Protein AF-A0A923HTL8-F1 (afdb_monomer_lite)

Organism: NCBI:txid52693

Radius of gyration: 13.2 Å; chains: 1; bounding box: 28×18×43 Å

Structure (mmCIF, N/CA/C/O backbone):
data_AF-A0A923HTL8-F1
#
_entry.id   AF-A0A923HTL8-F1
#
loop_
_atom_site.group_PDB
_atom_site.id
_atom_site.type_symbol
_atom_site.label_atom_id
_atom_site.label_alt_id
_atom_site.label_comp_id
_atom_site.label_asym_id
_atom_site.label_entity_id
_atom_site.label_seq_id
_atom_site.pdbx_PDB_ins_code
_atom_site.Cartn_x
_atom_site.Cartn_y
_atom_site.Cartn_z
_atom_site.occupancy
_atom_site.B_iso_or_equiv
_atom_site.auth_seq_id
_atom_site.auth_comp_id
_atom_site.auth_asym_id
_atom_site.auth_atom_id
_atom_site.pdbx_PDB_model_num
ATOM 1 N N . MET A 1 1 ? -9.977 11.239 19.537 1.00 58.69 1 MET A N 1
ATOM 2 C CA . MET A 1 1 ? -8.745 10.414 19.519 1.00 58.69 1 MET A CA 1
ATOM 3 C C . MET A 1 1 ? -8.692 9.502 18.285 1.00 58.69 1 MET A C 1
ATOM 5 O O . MET A 1 1 ? -7.664 9.511 17.628 1.00 58.69 1 MET A O 1
ATOM 9 N N . MET A 1 2 ? -9.781 8.813 17.897 1.00 63.19 2 MET A N 1
ATOM 10 C CA . MET A 1 2 ? -9.850 8.021 16.644 1.00 63.19 2 MET A CA 1
ATOM 11 C C . MET A 1 2 ? -9.586 8.825 15.354 1.00 63.19 2 MET A C 1
ATOM 13 O O . MET A 1 2 ? -8.825 8.363 14.512 1.00 63.19 2 MET A O 1
ATOM 17 N N . GLU A 1 3 ? -10.140 10.036 15.205 1.00 69.75 3 GLU A N 1
ATOM 18 C CA . GLU A 1 3 ? -9.995 10.809 13.953 1.00 69.75 3 GLU A CA 1
ATOM 19 C C . GLU A 1 3 ? -8.554 11.246 13.649 1.00 69.75 3 GLU A C 1
ATOM 21 O O . GLU A 1 3 ? -8.120 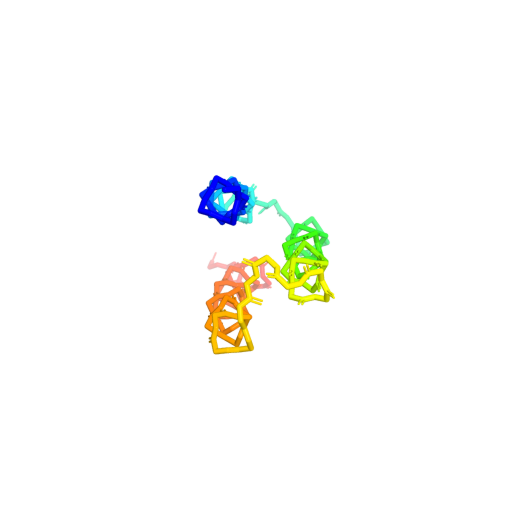11.184 12.502 1.00 69.75 3 GLU A O 1
ATOM 26 N N . ILE A 1 4 ? -7.779 11.616 14.675 1.00 78.12 4 ILE A N 1
ATOM 27 C CA . ILE A 1 4 ? -6.367 12.005 14.512 1.00 78.12 4 ILE A CA 1
ATOM 28 C C . ILE A 1 4 ? -5.542 10.809 14.015 1.00 78.12 4 ILE A C 1
ATOM 30 O O . ILE A 1 4 ? -4.746 10.949 13.092 1.00 78.12 4 ILE A O 1
ATOM 34 N N . ASN A 1 5 ? -5.768 9.619 14.578 1.00 84.44 5 ASN A N 1
ATOM 35 C CA . ASN A 1 5 ? -5.044 8.408 14.183 1.00 84.44 5 ASN A CA 1
ATOM 36 C C . ASN A 1 5 ? -5.357 7.988 12.739 1.00 84.44 5 ASN A C 1
ATOM 38 O O . ASN A 1 5 ? -4.476 7.481 12.046 1.00 84.44 5 ASN A O 1
ATOM 42 N N . LYS A 1 6 ? -6.587 8.233 12.271 1.00 87.81 6 LYS A N 1
ATOM 43 C CA . LYS A 1 6 ? -6.974 7.993 10.878 1.00 87.81 6 LYS A CA 1
ATOM 44 C C . LYS A 1 6 ? -6.299 8.974 9.916 1.00 87.81 6 LYS A C 1
ATOM 46 O O . LYS A 1 6 ? -5.728 8.535 8.924 1.00 87.81 6 LYS A O 1
ATOM 51 N N . ALA A 1 7 ? -6.284 10.267 10.235 1.00 91.38 7 ALA A N 1
ATOM 52 C CA . ALA A 1 7 ? -5.588 11.263 9.416 1.00 91.38 7 ALA A CA 1
ATOM 53 C C . ALA A 1 7 ? -4.073 10.984 9.321 1.00 91.38 7 ALA A C 1
ATOM 55 O O . ALA A 1 7 ? -3.465 11.155 8.266 1.00 91.38 7 ALA A O 1
ATOM 56 N N . ILE A 1 8 ? -3.457 10.505 10.410 1.00 93.56 8 ILE A N 1
ATOM 57 C CA . ILE A 1 8 ? -2.048 10.081 10.417 1.00 93.56 8 ILE A CA 1
ATOM 58 C C . ILE A 1 8 ? -1.825 8.896 9.469 1.00 93.56 8 ILE A C 1
ATOM 60 O O . ILE A 1 8 ? -0.870 8.916 8.694 1.00 93.56 8 ILE A O 1
ATOM 64 N N . LEU A 1 9 ? -2.702 7.886 9.502 1.00 94.69 9 LEU A N 1
ATOM 65 C CA . LEU A 1 9 ? -2.645 6.756 8.572 1.00 94.69 9 LEU A CA 1
ATOM 66 C C . LEU A 1 9 ? -2.743 7.226 7.115 1.00 94.69 9 LEU A C 1
ATOM 68 O O . LEU A 1 9 ? -1.943 6.799 6.289 1.00 94.69 9 LEU A O 1
ATOM 72 N N . GLU A 1 10 ? -3.705 8.093 6.803 1.00 94.50 10 GLU A N 1
ATOM 73 C CA . GLU A 1 10 ? -3.922 8.594 5.442 1.00 94.50 10 GLU A CA 1
ATOM 74 C C . GLU A 1 10 ? -2.685 9.325 4.907 1.00 94.50 10 GLU A C 1
ATOM 76 O O . GLU A 1 10 ? -2.218 9.007 3.81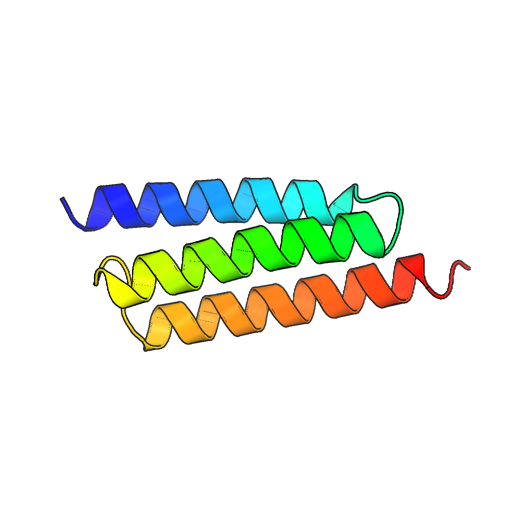4 1.00 94.50 10 GLU A O 1
ATOM 81 N N . ASN A 1 11 ? -2.093 10.219 5.703 1.00 96.12 11 ASN A N 1
ATOM 82 C CA . ASN A 1 11 ? -0.854 10.906 5.327 1.00 96.12 11 ASN A CA 1
ATOM 83 C C . ASN A 1 11 ? 0.311 9.927 5.124 1.00 96.12 11 ASN A C 1
ATOM 85 O O . ASN A 1 11 ? 1.023 10.011 4.127 1.00 96.12 11 ASN A O 1
ATOM 89 N N . TYR A 1 12 ? 0.473 8.953 6.023 1.00 96.44 12 TYR A N 1
ATOM 90 C CA . TYR A 1 12 ? 1.542 7.962 5.903 1.00 96.44 12 TYR A CA 1
ATOM 91 C C . TYR A 1 12 ? 1.388 7.080 4.653 1.00 96.44 12 TYR A C 1
ATOM 93 O O . TYR A 1 12 ? 2.372 6.743 3.997 1.00 96.44 12 TYR A O 1
ATOM 101 N N . LEU A 1 13 ? 0.153 6.723 4.282 1.00 97.06 13 LEU A N 1
ATOM 102 C CA . LEU A 1 13 ? -0.111 5.992 3.041 1.00 97.06 13 LEU A CA 1
ATOM 103 C C . LEU A 1 13 ? 0.196 6.833 1.801 1.00 97.06 13 LEU A C 1
ATOM 105 O O . LEU A 1 13 ? 0.757 6.295 0.850 1.00 97.06 13 LEU A O 1
ATOM 109 N N . VAL A 1 14 ? -0.114 8.133 1.815 1.00 97.19 14 VAL A N 1
ATOM 110 C CA . VAL A 1 14 ? 0.264 9.053 0.730 1.00 97.19 14 VAL A CA 1
ATOM 111 C C . VAL A 1 14 ? 1.781 9.064 0.533 1.00 97.19 14 VAL A C 1
ATOM 113 O O . VAL A 1 14 ? 2.238 8.873 -0.594 1.00 97.19 14 VAL A O 1
ATOM 116 N N . ASP A 1 15 ? 2.562 9.191 1.608 1.00 97.94 15 ASP A N 1
ATOM 117 C CA . ASP A 1 15 ? 4.029 9.173 1.533 1.00 97.94 15 ASP A CA 1
ATOM 118 C C . ASP A 1 15 ? 4.562 7.856 0.953 1.00 97.94 15 ASP A C 1
ATOM 120 O O . ASP A 1 15 ? 5.475 7.848 0.124 1.00 97.94 15 ASP A O 1
ATOM 124 N N . LEU A 1 16 ? 3.969 6.727 1.345 1.00 97.50 16 LEU A N 1
ATOM 125 C CA . LEU A 1 16 ? 4.342 5.420 0.809 1.00 97.50 16 LEU A CA 1
ATOM 126 C C . LEU A 1 16 ? 3.968 5.269 -0.669 1.00 97.50 16 LEU A C 1
ATOM 128 O O . LEU A 1 16 ? 4.753 4.709 -1.430 1.00 97.50 16 LEU A O 1
ATOM 132 N N . TYR A 1 17 ? 2.825 5.797 -1.115 1.00 97.19 17 TYR A N 1
ATOM 133 C CA . TYR A 1 17 ? 2.474 5.794 -2.539 1.00 97.19 17 TYR A CA 1
ATOM 134 C C . TYR A 1 17 ? 3.441 6.637 -3.375 1.00 97.19 17 TYR A C 1
ATOM 136 O O . TYR A 1 17 ? 3.789 6.239 -4.488 1.00 97.19 17 TYR A O 1
ATOM 144 N N . VAL A 1 18 ? 3.931 7.755 -2.831 1.00 97.31 18 VAL A N 1
ATOM 145 C CA . VAL A 1 18 ? 5.000 8.543 -3.460 1.00 97.31 18 VAL A CA 1
ATOM 146 C C . VAL A 1 18 ? 6.302 7.740 -3.524 1.00 97.31 18 VAL A C 1
ATOM 148 O O . VAL A 1 18 ? 6.958 7.723 -4.559 1.00 97.31 18 VAL A O 1
ATOM 151 N N . GLN A 1 19 ? 6.670 7.016 -2.466 1.00 97.62 19 GLN A N 1
ATOM 152 C CA . GLN A 1 19 ? 7.860 6.155 -2.489 1.00 97.62 19 GLN A CA 1
ATOM 153 C C . GLN A 1 19 ? 7.742 5.006 -3.503 1.00 97.62 19 GLN A C 1
ATOM 155 O O . GLN A 1 19 ? 8.713 4.677 -4.184 1.00 97.62 19 GLN A O 1
ATOM 160 N N . MET A 1 20 ? 6.551 4.418 -3.654 1.00 97.31 20 MET A N 1
ATOM 161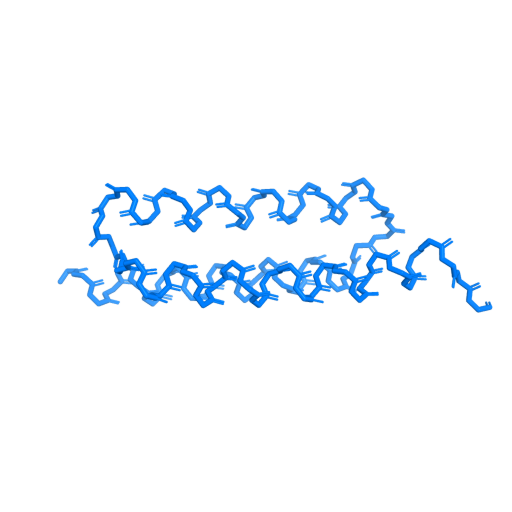 C CA . MET A 1 20 ? 6.298 3.401 -4.678 1.00 97.31 20 MET A CA 1
ATOM 162 C C . MET A 1 20 ? 6.513 3.963 -6.087 1.00 97.31 20 MET A C 1
ATOM 164 O O . MET A 1 20 ? 7.136 3.298 -6.911 1.00 97.31 20 MET A O 1
ATOM 168 N N . SER A 1 21 ? 6.037 5.180 -6.373 1.00 96.44 21 SER A N 1
ATOM 169 C CA . SER A 1 21 ? 6.129 5.765 -7.720 1.00 96.44 21 SER A CA 1
ATOM 170 C C . SER A 1 21 ? 7.552 6.138 -8.143 1.00 96.44 21 SER A C 1
ATOM 172 O O . SER A 1 21 ? 7.821 6.240 -9.337 1.00 96.44 21 SER A O 1
ATOM 174 N N . VAL A 1 22 ? 8.469 6.306 -7.185 1.00 96.38 22 VAL A N 1
ATOM 175 C CA . VAL A 1 22 ? 9.895 6.577 -7.439 1.00 96.38 22 VAL A CA 1
ATOM 176 C C . VAL A 1 22 ? 10.792 5.356 -7.207 1.00 96.38 22 VAL A C 1
ATOM 178 O O . VAL A 1 22 ? 12.016 5.475 -7.254 1.00 96.38 22 VAL A O 1
ATOM 181 N N . SER A 1 23 ? 10.211 4.182 -6.938 1.00 96.69 23 SER A N 1
ATOM 182 C CA . SER A 1 23 ? 10.972 2.946 -6.733 1.00 96.69 23 SER A CA 1
ATOM 183 C C . SER A 1 23 ? 11.727 2.560 -8.009 1.00 96.69 23 SER A C 1
ATOM 185 O O . SER A 1 23 ? 11.134 2.451 -9.078 1.00 96.69 23 SER A O 1
ATOM 187 N N . ALA A 1 24 ? 13.039 2.341 -7.893 1.00 93.12 24 ALA A N 1
ATOM 188 C CA . ALA A 1 24 ? 13.914 2.071 -9.039 1.00 93.12 24 ALA A CA 1
ATOM 189 C C . ALA A 1 24 ? 13.877 0.610 -9.520 1.00 93.12 24 ALA A C 1
ATOM 191 O O . ALA A 1 24 ? 14.251 0.316 -10.653 1.00 93.12 24 ALA A O 1
ATOM 192 N N . ASP A 1 25 ? 13.445 -0.307 -8.657 1.00 96.50 25 ASP A N 1
ATOM 193 C CA . ASP A 1 25 ? 13.398 -1.735 -8.930 1.00 96.50 25 ASP A CA 1
ATOM 194 C C . ASP A 1 25 ? 12.232 -2.411 -8.192 1.00 96.50 25 ASP A C 1
ATOM 196 O O . ASP A 1 25 ? 11.564 -1.834 -7.326 1.00 96.50 25 ASP A O 1
ATOM 200 N N . ILE A 1 26 ? 11.973 -3.662 -8.576 1.00 97.38 26 ILE A N 1
ATOM 201 C CA . ILE A 1 26 ? 10.876 -4.474 -8.043 1.00 97.38 26 ILE A CA 1
ATOM 202 C C . ILE A 1 26 ? 11.066 -4.782 -6.554 1.00 97.38 26 ILE A C 1
ATOM 204 O O . ILE A 1 26 ? 10.072 -4.908 -5.835 1.00 97.38 26 ILE A O 1
ATOM 208 N N . GLU A 1 27 ? 12.303 -4.939 -6.084 1.00 97.62 27 GLU A N 1
ATOM 209 C CA . GLU A 1 27 ? 12.574 -5.285 -4.691 1.00 97.62 27 GLU A CA 1
ATOM 210 C C . GLU A 1 27 ? 12.187 -4.120 -3.779 1.00 97.62 27 GLU A C 1
ATOM 212 O O . GLU A 1 27 ? 11.387 -4.307 -2.860 1.00 97.62 27 GLU A O 1
ATOM 217 N N . ASN A 1 28 ? 12.651 -2.912 -4.100 1.00 97.62 28 ASN A N 1
ATOM 218 C CA . ASN A 1 28 ? 12.286 -1.684 -3.405 1.00 97.62 28 ASN A CA 1
ATOM 219 C C . ASN A 1 28 ? 10.766 -1.458 -3.452 1.00 97.62 28 ASN A C 1
ATOM 221 O O . ASN A 1 28 ? 10.127 -1.321 -2.407 1.00 97.62 28 ASN A O 1
ATOM 225 N N . LEU A 1 29 ? 10.147 -1.571 -4.635 1.00 98.19 29 LEU A N 1
ATOM 226 C CA . LEU A 1 29 ? 8.693 -1.444 -4.775 1.00 98.19 29 LEU A CA 1
ATOM 227 C C . LEU A 1 29 ? 7.936 -2.439 -3.870 1.00 98.19 29 LEU A C 1
ATOM 229 O O . LEU A 1 29 ? 6.940 -2.088 -3.230 1.00 98.19 29 LEU A O 1
ATOM 233 N N . THR A 1 30 ? 8.414 -3.684 -3.790 1.00 98.06 30 THR A N 1
ATOM 234 C CA . THR A 1 30 ? 7.828 -4.732 -2.941 1.00 98.06 30 THR A CA 1
ATOM 235 C C . THR A 1 30 ? 7.996 -4.412 -1.456 1.00 98.06 30 THR A C 1
ATOM 237 O O . THR A 1 30 ? 7.060 -4.612 -0.676 1.00 98.06 30 THR A O 1
ATOM 240 N N . GLN A 1 31 ? 9.156 -3.891 -1.049 1.00 98.19 31 GLN A N 1
ATOM 241 C CA . GLN A 1 31 ? 9.409 -3.471 0.329 1.00 98.19 31 GLN A CA 1
ATOM 242 C C . GLN A 1 31 ? 8.462 -2.339 0.745 1.00 98.19 31 GLN A C 1
ATOM 244 O O . GLN A 1 31 ? 7.784 -2.466 1.767 1.00 98.19 31 GLN A O 1
ATOM 249 N N . VAL A 1 32 ? 8.327 -1.289 -0.073 1.00 98.06 32 VAL A N 1
ATOM 250 C CA . VAL A 1 32 ? 7.415 -0.165 0.206 1.00 98.06 32 VAL A CA 1
ATOM 251 C C . VAL A 1 32 ? 5.964 -0.636 0.292 1.00 98.06 32 VAL A C 1
ATOM 253 O O . VAL A 1 32 ? 5.250 -0.305 1.244 1.00 98.06 32 VAL A O 1
ATOM 256 N N . ARG A 1 33 ? 5.535 -1.505 -0.632 1.00 98.06 33 ARG A N 1
ATOM 257 C CA . ARG A 1 33 ? 4.200 -2.117 -0.589 1.00 98.06 33 ARG A CA 1
ATOM 258 C C . ARG A 1 33 ? 3.969 -2.900 0.704 1.00 98.06 33 ARG A C 1
ATOM 260 O O . ARG A 1 33 ? 2.878 -2.845 1.274 1.00 98.06 33 ARG A O 1
ATOM 267 N N . ASN A 1 34 ? 4.966 -3.645 1.173 1.00 98.25 34 ASN A N 1
ATOM 268 C CA . ASN A 1 34 ? 4.851 -4.429 2.401 1.00 98.25 34 ASN A CA 1
ATOM 269 C C . ASN A 1 34 ? 4.797 -3.544 3.653 1.00 98.25 34 ASN A C 1
ATOM 271 O O . ASN A 1 34 ? 4.050 -3.873 4.575 1.00 98.25 34 ASN A O 1
ATOM 275 N N . MET A 1 35 ? 5.495 -2.403 3.666 1.00 98.00 35 MET A N 1
ATOM 276 C CA . MET A 1 35 ? 5.353 -1.399 4.727 1.00 98.00 35 MET A CA 1
ATOM 277 C C . MET A 1 35 ? 3.923 -0.844 4.784 1.00 98.00 35 MET A C 1
ATOM 279 O O . MET A 1 35 ? 3.303 -0.865 5.850 1.00 98.00 35 MET A O 1
ATOM 283 N N . ALA A 1 36 ? 3.359 -0.447 3.636 1.00 97.94 36 ALA A N 1
ATOM 284 C CA . ALA A 1 36 ? 1.975 0.032 3.546 1.00 97.94 36 ALA A CA 1
ATOM 285 C C . ALA A 1 36 ? 0.978 -1.019 4.049 1.00 97.94 36 ALA A C 1
ATOM 287 O O . ALA A 1 36 ? 0.115 -0.734 4.882 1.00 97.94 36 ALA A O 1
ATOM 288 N N . PHE A 1 37 ? 1.137 -2.264 3.591 1.00 98.12 37 PHE A N 1
ATOM 289 C CA . PHE A 1 37 ? 0.303 -3.383 4.015 1.00 98.12 37 PHE A CA 1
ATOM 290 C C . PHE A 1 37 ? 0.380 -3.612 5.531 1.00 98.12 37 PHE A C 1
ATOM 292 O O . PHE A 1 37 ? -0.652 -3.773 6.184 1.00 98.12 37 PHE A O 1
ATOM 299 N N . GLY A 1 38 ? 1.590 -3.600 6.100 1.00 97.56 38 GLY A N 1
ATOM 300 C CA . GLY A 1 38 ? 1.817 -3.787 7.532 1.00 97.56 38 GLY A CA 1
ATOM 301 C C . GLY A 1 38 ? 1.119 -2.726 8.382 1.00 97.56 38 GLY A C 1
ATOM 302 O O . GLY A 1 38 ? 0.446 -3.069 9.354 1.00 97.56 38 GLY A O 1
ATOM 303 N N . VAL A 1 39 ? 1.204 -1.454 7.982 1.00 97.06 39 VAL A N 1
ATOM 304 C CA . VAL A 1 39 ? 0.525 -0.358 8.686 1.00 97.06 39 VAL A CA 1
ATOM 305 C C . VAL A 1 39 ? -1.000 -0.482 8.600 1.00 97.06 39 VAL A C 1
ATOM 307 O O . VAL A 1 39 ? -1.677 -0.357 9.619 1.00 97.06 39 VAL A O 1
ATOM 310 N N . ILE A 1 40 ? -1.554 -0.814 7.428 1.00 97.38 40 ILE A N 1
ATOM 311 C CA . ILE A 1 40 ? -3.004 -1.004 7.252 1.00 97.38 40 ILE A CA 1
ATOM 312 C C . ILE A 1 40 ? -3.516 -2.151 8.142 1.00 97.38 40 ILE A C 1
ATOM 314 O O . ILE A 1 40 ? -4.574 -2.038 8.769 1.00 97.38 40 ILE A O 1
ATOM 318 N N . GLN A 1 41 ? -2.757 -3.248 8.235 1.00 96.56 41 GLN A N 1
ATOM 319 C CA . GLN A 1 41 ? -3.059 -4.375 9.126 1.00 96.56 41 GLN A CA 1
ATOM 320 C C . GLN A 1 41 ? -2.990 -3.972 10.601 1.00 96.56 41 GLN A C 1
ATOM 322 O O . GLN A 1 41 ? -3.887 -4.304 11.377 1.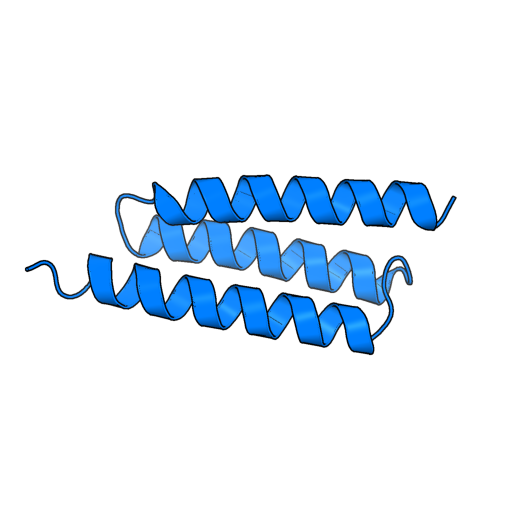00 96.56 41 GLN A O 1
ATOM 327 N N . PHE A 1 42 ? -1.948 -3.240 10.995 1.00 95.88 42 PHE A N 1
ATOM 328 C CA . PHE A 1 42 ? -1.792 -2.749 12.360 1.00 95.88 42 PHE A CA 1
ATOM 329 C C . PHE A 1 42 ? -2.962 -1.844 12.768 1.00 95.88 42 PHE A C 1
ATOM 331 O O . PHE A 1 42 ? -3.563 -2.058 13.822 1.00 95.88 42 PHE A O 1
ATOM 338 N N . CYS A 1 43 ? -3.328 -0.877 11.926 1.00 95.50 43 CYS A N 1
ATOM 339 C CA . CYS A 1 43 ? -4.424 0.048 12.205 1.00 95.50 43 CYS A CA 1
ATOM 340 C C . CYS A 1 43 ? -5.772 -0.669 12.323 1.00 95.50 43 CYS A C 1
ATOM 342 O O . CYS A 1 43 ? -6.541 -0.363 13.233 1.00 95.50 43 CYS A O 1
ATOM 344 N N . SER A 1 44 ? -6.040 -1.657 11.467 1.00 95.50 44 SER A N 1
ATOM 345 C CA . SER A 1 44 ? -7.261 -2.465 11.555 1.00 95.50 44 SER A CA 1
ATOM 346 C C . SER A 1 44 ? -7.320 -3.274 12.857 1.00 95.50 44 SER A C 1
ATOM 348 O O . SER A 1 44 ? -8.319 -3.219 13.571 1.00 95.50 44 SER A O 1
ATOM 350 N N . ARG A 1 45 ? -6.229 -3.956 13.237 1.00 95.06 45 ARG A N 1
ATOM 351 C CA . ARG A 1 45 ? -6.174 -4.772 14.468 1.00 95.06 45 ARG A CA 1
ATOM 352 C C . ARG A 1 45 ? -6.348 -3.965 15.753 1.00 95.06 45 ARG A C 1
ATOM 354 O O . ARG A 1 45 ? -6.849 -4.501 16.734 1.00 95.06 45 ARG A O 1
ATOM 361 N N . ASN A 1 46 ? -5.938 -2.699 15.748 1.00 93.62 46 ASN A N 1
ATOM 362 C CA . ASN A 1 46 ? -6.086 -1.794 16.890 1.00 93.62 46 ASN A CA 1
ATOM 363 C C . ASN A 1 46 ? -7.396 -0.986 16.855 1.00 93.62 46 ASN A C 1
ATOM 365 O O . ASN A 1 46 ? -7.579 -0.101 17.686 1.00 93.62 46 ASN A O 1
ATOM 369 N N . GLY A 1 47 ? -8.293 -1.248 15.897 1.00 92.62 47 GLY A N 1
ATOM 370 C CA . GLY A 1 47 ? -9.566 -0.531 15.774 1.00 92.62 47 GLY A CA 1
ATOM 371 C C . GLY A 1 47 ? -9.421 0.947 15.392 1.00 92.62 47 GLY A C 1
ATOM 372 O O . GLY A 1 47 ? -10.324 1.734 15.655 1.00 92.62 47 GLY A O 1
ATOM 373 N N . ILE A 1 48 ? -8.291 1.342 14.792 1.00 93.81 48 ILE A N 1
ATOM 374 C CA . ILE A 1 48 ? -8.087 2.702 14.261 1.00 93.81 48 ILE A CA 1
ATOM 375 C C . ILE A 1 48 ? -8.925 2.907 12.994 1.00 93.81 48 ILE A C 1
ATOM 377 O O . ILE A 1 48 ? -9.416 4.007 12.755 1.00 93.81 48 ILE A O 1
ATOM 381 N N . ILE A 1 49 ? -9.077 1.844 12.203 1.00 94.75 49 ILE A N 1
ATOM 382 C CA . ILE A 1 49 ? -9.927 1.797 11.013 1.00 94.75 49 ILE A CA 1
ATOM 383 C C . ILE A 1 49 ? -10.837 0.573 11.064 1.00 94.75 49 ILE A C 1
ATOM 385 O O . ILE A 1 49 ? -10.474 -0.468 11.620 1.00 94.75 49 ILE A O 1
ATOM 389 N N . GLU A 1 50 ? -12.000 0.681 10.437 1.00 93.81 50 GLU A N 1
ATOM 390 C CA . GLU A 1 50 ? -12.946 -0.417 10.289 1.00 93.81 50 GLU A CA 1
ATOM 391 C C . GLU A 1 50 ? -12.530 -1.398 9.181 1.00 93.81 50 GLU A C 1
ATOM 393 O O . GLU A 1 50 ? -11.745 -1.085 8.283 1.00 93.81 50 GLU A O 1
ATOM 398 N N . ASN A 1 51 ? -13.136 -2.590 9.173 1.00 92.31 51 ASN A N 1
ATOM 399 C CA . ASN A 1 51 ? -12.911 -3.594 8.124 1.00 92.31 51 ASN A CA 1
ATOM 400 C C . ASN A 1 51 ? -13.237 -3.075 6.716 1.00 92.31 51 ASN A C 1
ATOM 402 O O . ASN A 1 51 ? -12.576 -3.448 5.746 1.00 92.31 51 ASN A O 1
ATOM 406 N N . CYS A 1 52 ? -14.252 -2.218 6.581 1.00 93.12 52 CYS A N 1
ATOM 407 C CA . CYS A 1 52 ? -14.615 -1.672 5.278 1.00 93.12 52 CYS A CA 1
ATOM 408 C C . CYS A 1 52 ? -13.532 -0.720 4.738 1.00 93.12 52 CYS A C 1
ATOM 4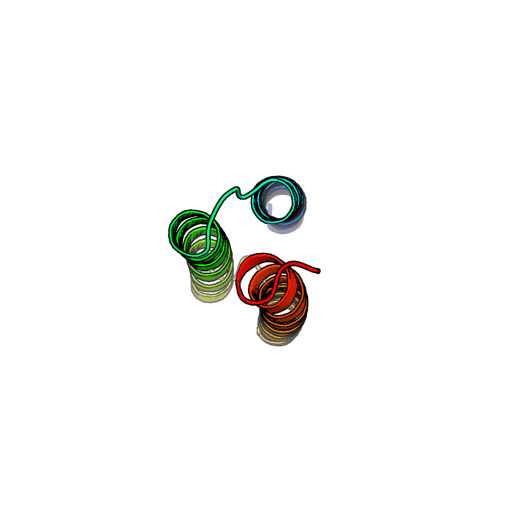10 O O . CYS A 1 52 ? -13.236 -0.739 3.545 1.00 93.12 52 CYS A O 1
ATOM 412 N N . GLU A 1 53 ? -12.900 0.064 5.611 1.00 94.81 53 GLU A N 1
ATOM 413 C CA . GLU A 1 53 ? -11.797 0.967 5.280 1.00 94.81 53 GLU A CA 1
ATOM 414 C C . GLU A 1 53 ? -10.516 0.185 4.999 1.00 94.81 53 GLU A C 1
ATOM 416 O O . GLU A 1 53 ? -9.861 0.427 3.989 1.00 94.81 53 GLU A O 1
ATOM 421 N N . HIS A 1 54 ? -10.214 -0.816 5.831 1.00 95.00 54 HIS A N 1
ATOM 422 C CA . HIS A 1 54 ? -9.125 -1.763 5.607 1.00 95.00 54 HIS A CA 1
ATOM 423 C C . HIS A 1 54 ? -9.173 -2.340 4.187 1.00 95.00 54 HIS A C 1
ATOM 425 O O . HIS A 1 54 ? -8.208 -2.222 3.433 1.00 95.00 54 HIS A O 1
ATOM 431 N N . ASN A 1 55 ? -10.321 -2.894 3.790 1.00 96.62 55 ASN A N 1
ATOM 432 C CA . ASN A 1 55 ? -10.493 -3.486 2.465 1.00 96.62 55 ASN A CA 1
ATOM 433 C C . ASN A 1 55 ? -10.286 -2.464 1.341 1.00 96.62 55 ASN A C 1
ATOM 435 O O . ASN A 1 55 ? -9.628 -2.780 0.350 1.00 96.62 55 ASN A O 1
ATOM 439 N N . LYS A 1 56 ? -10.788 -1.231 1.502 1.00 96.56 56 LYS A N 1
ATOM 440 C CA . LYS A 1 56 ? -10.570 -0.152 0.525 1.00 96.56 56 LYS A CA 1
ATOM 441 C C . LYS A 1 56 ? -9.082 0.154 0.354 1.00 96.56 56 LYS A C 1
ATOM 443 O O . LYS A 1 56 ? -8.607 0.199 -0.777 1.00 96.56 56 LYS A O 1
ATOM 448 N N . TYR A 1 57 ? -8.334 0.302 1.448 1.00 97.06 57 TYR A N 1
ATOM 449 C CA . TYR A 1 57 ? -6.897 0.579 1.378 1.00 97.06 57 TYR A CA 1
ATOM 450 C C . TYR A 1 57 ? -6.101 -0.565 0.743 1.00 97.06 57 TYR A C 1
ATOM 452 O O . TYR A 1 57 ? -5.200 -0.312 -0.055 1.00 97.06 57 TYR A O 1
ATOM 460 N N . ILE A 1 58 ? -6.446 -1.819 1.052 1.00 97.56 58 ILE A N 1
ATOM 461 C CA . ILE A 1 58 ? -5.788 -2.993 0.463 1.00 97.56 58 ILE A CA 1
ATOM 462 C C . ILE A 1 58 ? -6.004 -3.065 -1.051 1.00 97.56 58 ILE A C 1
ATOM 464 O O . ILE A 1 58 ? -5.051 -3.345 -1.780 1.00 97.56 58 ILE A O 1
ATOM 468 N N . VAL A 1 59 ? -7.223 -2.798 -1.531 1.00 97.94 59 VAL A N 1
ATOM 469 C CA . VAL A 1 59 ? -7.519 -2.769 -2.972 1.00 97.94 59 VAL A CA 1
ATOM 470 C C . VAL A 1 59 ? -6.684 -1.691 -3.662 1.00 97.94 59 VAL A C 1
ATOM 472 O O . VAL A 1 59 ? -5.915 -2.012 -4.565 1.00 97.94 59 VAL A O 1
ATOM 475 N N . THR A 1 60 ? -6.729 -0.450 -3.171 1.00 97.19 60 THR A N 1
ATOM 476 C CA . THR A 1 60 ? -5.947 0.662 -3.737 1.00 97.19 60 THR A CA 1
ATOM 477 C C . THR A 1 60 ? -4.445 0.370 -3.755 1.00 97.19 60 THR A C 1
ATOM 479 O O . THR A 1 60 ? -3.770 0.637 -4.753 1.00 97.19 60 THR A O 1
ATOM 482 N N . LEU A 1 61 ? -3.907 -0.204 -2.673 1.00 97.94 61 LEU A N 1
ATOM 483 C CA . LEU A 1 61 ? -2.498 -0.583 -2.579 1.00 97.94 61 LEU A CA 1
ATOM 484 C C . LEU A 1 61 ? -2.116 -1.623 -3.639 1.00 97.94 61 LEU A C 1
ATOM 486 O O . LEU A 1 61 ? -1.097 -1.465 -4.312 1.00 97.94 61 LEU A O 1
ATOM 490 N N . ASN A 1 62 ? -2.917 -2.680 -3.790 1.00 97.25 62 ASN A N 1
ATOM 491 C CA . ASN A 1 62 ? -2.632 -3.754 -4.739 1.00 97.25 62 ASN A CA 1
ATOM 492 C C . ASN A 1 62 ? -2.758 -3.277 -6.194 1.00 97.25 62 ASN A C 1
ATOM 494 O O . ASN A 1 62 ? -1.900 -3.616 -7.009 1.00 97.25 62 ASN A O 1
ATOM 498 N N . ASP A 1 63 ? -3.759 -2.451 -6.506 1.00 97.56 63 ASP A N 1
ATOM 499 C CA . ASP A 1 63 ? -3.941 -1.874 -7.842 1.00 97.56 63 ASP A CA 1
ATOM 500 C C . ASP A 1 63 ? -2.777 -0.951 -8.226 1.00 97.56 63 ASP A C 1
ATOM 502 O O . ASP A 1 63 ? -2.283 -0.991 -9.354 1.00 97.56 63 ASP A O 1
ATOM 506 N N . THR A 1 64 ? -2.314 -0.130 -7.279 1.00 97.00 64 THR A N 1
ATOM 507 C CA . THR A 1 64 ? -1.170 0.772 -7.477 1.00 97.00 64 THR A CA 1
ATOM 508 C C . THR A 1 64 ? 0.121 -0.019 -7.675 1.00 97.00 64 THR A C 1
ATOM 510 O O . THR A 1 64 ? 0.857 0.223 -8.630 1.00 97.00 64 THR A O 1
ATOM 513 N N . TYR A 1 65 ? 0.367 -1.013 -6.817 1.00 97.81 65 TYR A N 1
ATOM 514 C CA . TYR A 1 65 ? 1.532 -1.890 -6.914 1.00 97.81 65 TYR A CA 1
ATOM 515 C C . TYR A 1 65 ? 1.586 -2.629 -8.253 1.00 97.81 65 TYR A C 1
ATOM 517 O O . TYR A 1 65 ? 2.628 -2.635 -8.899 1.00 97.81 65 TYR A O 1
ATOM 525 N N . ALA A 1 66 ? 0.472 -3.221 -8.694 1.00 97.38 66 ALA A N 1
ATOM 526 C CA . ALA A 1 66 ? 0.432 -3.999 -9.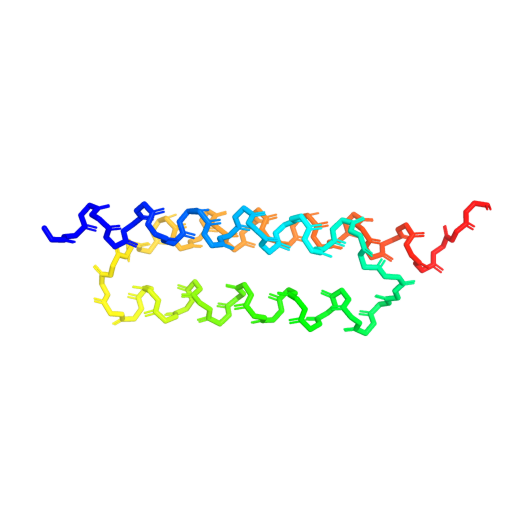929 1.00 97.38 66 ALA A CA 1
ATOM 527 C C . ALA A 1 66 ? 0.817 -3.162 -11.158 1.00 97.38 66 ALA A C 1
ATOM 529 O O . ALA A 1 66 ? 1.585 -3.632 -11.997 1.00 97.38 66 ALA A O 1
ATOM 530 N N . LYS A 1 67 ? 0.329 -1.916 -11.245 1.00 96.88 67 LYS A N 1
ATOM 531 C CA . LYS A 1 67 ? 0.663 -0.995 -12.343 1.00 96.88 67 LYS A CA 1
ATOM 532 C C . LYS A 1 67 ? 2.162 -0.695 -12.386 1.00 96.88 67 LYS A C 1
ATOM 534 O O . LYS A 1 67 ? 2.804 -0.966 -13.396 1.00 96.88 67 LYS A O 1
ATOM 539 N N . LEU A 1 68 ? 2.721 -0.231 -11.268 1.00 97.06 68 LEU A N 1
ATOM 540 C CA . LEU A 1 68 ? 4.140 0.132 -11.169 1.00 97.06 68 LEU A CA 1
ATOM 541 C C . LEU A 1 68 ? 5.060 -1.079 -11.367 1.00 97.06 68 LEU A C 1
ATOM 543 O O . LEU A 1 68 ? 6.102 -0.988 -12.008 1.00 97.06 68 LEU A O 1
ATOM 547 N N . TRP A 1 69 ? 4.660 -2.247 -10.867 1.00 97.81 69 TRP A N 1
ATOM 548 C CA . TRP A 1 69 ? 5.433 -3.471 -11.039 1.00 97.81 69 TRP A CA 1
ATOM 549 C C . TRP A 1 69 ? 5.522 -3.895 -12.507 1.00 97.81 69 TRP A C 1
ATOM 551 O O . TRP A 1 69 ? 6.581 -4.331 -12.952 1.00 97.81 69 TRP A O 1
ATOM 561 N N . ILE A 1 70 ? 4.430 -3.765 -13.270 1.00 96.81 70 ILE A N 1
ATOM 562 C CA . ILE A 1 70 ? 4.425 -4.053 -14.712 1.00 96.81 70 ILE A CA 1
ATOM 563 C C . ILE A 1 70 ? 5.364 -3.094 -15.447 1.00 96.81 70 ILE A C 1
ATOM 565 O O . ILE A 1 70 ? 6.147 -3.550 -16.278 1.00 96.81 70 ILE A O 1
ATOM 569 N N . GLU A 1 71 ? 5.313 -1.802 -15.116 1.00 95.56 71 GLU A N 1
ATOM 570 C CA . GLU A 1 71 ? 6.180 -0.773 -15.705 1.00 95.56 71 GLU A CA 1
ATOM 571 C C . GLU A 1 71 ? 7.665 -1.059 -15.452 1.00 95.56 71 GLU A C 1
ATOM 573 O O . GLU A 1 71 ? 8.473 -0.966 -16.374 1.00 95.56 71 GLU A O 1
ATOM 578 N N . LEU A 1 72 ? 8.019 -1.476 -14.232 1.00 95.69 72 LEU A N 1
ATOM 579 C CA . LEU A 1 72 ? 9.394 -1.837 -13.879 1.00 95.69 72 LEU A CA 1
ATOM 580 C C . LEU A 1 72 ? 9.840 -3.168 -14.494 1.00 95.69 72 LEU A C 1
ATOM 582 O O . LEU A 1 72 ? 11.006 -3.319 -14.855 1.00 95.69 72 LEU A O 1
ATOM 586 N N . LYS A 1 73 ? 8.944 -4.156 -14.600 1.00 94.94 73 LYS A N 1
ATOM 587 C CA . LYS A 1 73 ? 9.300 -5.484 -15.118 1.00 94.94 73 LYS A CA 1
ATOM 588 C C . LYS A 1 73 ? 9.437 -5.518 -16.636 1.00 94.94 73 LYS A C 1
ATOM 590 O O . LYS A 1 73 ? 10.242 -6.292 -17.154 1.00 94.94 73 LYS A O 1
ATOM 595 N N . TYR A 1 74 ? 8.638 -4.723 -17.337 1.00 93.94 74 TYR A N 1
ATOM 596 C CA . TYR A 1 74 ? 8.592 -4.687 -18.794 1.00 93.94 74 TYR A CA 1
ATOM 597 C C . TYR A 1 74 ? 8.784 -3.244 -19.284 1.00 93.94 74 TYR A C 1
ATOM 599 O O . TYR A 1 74 ? 7.831 -2.632 -19.776 1.00 93.94 74 TYR A O 1
ATOM 607 N N . PRO A 1 75 ? 10.000 -2.683 -19.129 1.00 82.62 75 PRO A N 1
ATOM 608 C CA . PRO A 1 75 ? 10.297 -1.339 -19.603 1.00 82.62 75 PRO A CA 1
ATOM 609 C C . PRO A 1 75 ? 10.140 -1.270 -21.129 1.00 82.62 75 PRO A C 1
ATOM 611 O O . PRO A 1 75 ? 10.466 -2.225 -21.836 1.00 82.62 75 PRO A O 1
ATOM 614 N N . LYS A 1 76 ? 9.584 -0.153 -21.611 1.00 80.44 76 LYS A N 1
ATOM 615 C CA . LYS A 1 76 ? 9.358 0.112 -23.041 1.00 80.44 76 LYS A CA 1
ATOM 616 C C . LYS A 1 76 ? 10.657 0.235 -23.830 1.00 80.44 76 LYS A C 1
ATOM 618 O O . LYS A 1 76 ? 11.636 0.762 -23.259 1.00 80.44 76 LYS A O 1
#

Sequence (76 aa):
MMEINKAILENYLVDLYVQMSVSADIENLTQVRNMAFGVIQFCSRNGIIENCEHNKYIVTLNDTYAKLWIELKYPK

Foldseek 3Di:
DLVVLVVVLVVVLVVLLVQLQPDQALVSNVVSLVVNLVSLVVCPVVVSDDPVVSVVSNVVSVVSSVVSNCCRVDPD

Secondary structure (DSSP, 8-state):
-HHHHHHHHHHHHHHHHHHHHT--SHHHHHHHHHHHHHHHHHHHHTTSS-HHHHHHHHHHHHHHHHHHHHHHHS--

pLDDT: mean 94.16, std 7.29, range [58.69, 98.25]